Protein AF-A0A850QMY8-F1 (afdb_monomer_lite)

Sequence (84 aa):
MDLHYGYIKASKWNIQTIMNLSSDDWNIKGTSGLFGKVYMTPKGAPGFKATDVNGIEQSKCYLAYYFTKQNYTIPT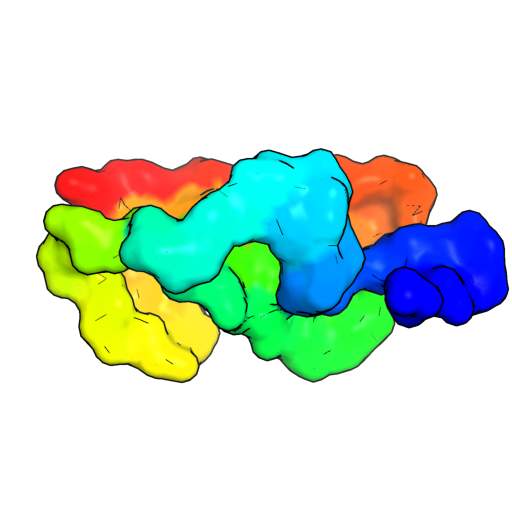YELETDGC

Foldseek 3Di:
DPDDPNADAQDQVSCCVPVVDDPVQWDWDWDDDRFTKIKIAGPPADLPPDPDDVSSVVLQAIWIWTADPVGRRDIDIDGGHPND

Secondary structure (DSSP, 8-state):
--EETTEE---HHHHHHHTT--TTTEEEEEPSSTT--EEEEETTSGGGG--SHHHHHHHT-EEEEE--SS-SSS-EEEEE-TT-

pLDDT: mean 77.18, std 10.98, range [46.78, 91.06]

Radius of gyration: 12.71 Å; chains: 1; bounding box: 32×22×36 Å

Organism: Photobacterium damselae subsp. damselae (NCBI:txid85581)

Structure (mmCIF, N/CA/C/O backbone):
data_AF-A0A850QMY8-F1
#
_entry.id   AF-A0A850QMY8-F1
#
loop_
_atom_site.group_PDB
_atom_site.id
_atom_site.type_symbol
_atom_site.label_atom_id
_atom_site.label_alt_id
_atom_site.label_comp_id
_atom_site.label_asym_id
_atom_site.label_entity_id
_atom_site.label_seq_id
_atom_site.pdbx_PDB_ins_code
_atom_site.Cartn_x
_atom_site.Cartn_y
_atom_site.Cartn_z
_atom_site.occupancy
_atom_site.B_iso_or_equiv
_atom_site.auth_seq_id
_atom_site.auth_comp_id
_atom_site.auth_asym_id
_atom_site.auth_atom_id
_atom_site.pdbx_PDB_model_num
ATOM 1 N N . MET A 1 1 ? -4.080 -3.040 -17.004 1.00 46.78 1 MET A N 1
ATOM 2 C CA . MET A 1 1 ? -2.765 -3.219 -16.355 1.00 46.78 1 MET A CA 1
ATOM 3 C C . MET A 1 1 ? -1.926 -2.016 -16.736 1.00 46.78 1 MET A C 1
ATOM 5 O O . MET A 1 1 ? -1.667 -1.843 -17.920 1.00 46.78 1 MET A O 1
ATOM 9 N N . ASP A 1 2 ? -1.582 -1.152 -15.781 1.00 52.59 2 ASP A N 1
ATOM 10 C CA . ASP A 1 2 ? -0.731 0.012 -16.063 1.00 52.59 2 ASP A CA 1
ATOM 11 C C . ASP A 1 2 ? 0.733 -0.436 -16.059 1.00 52.59 2 ASP A C 1
ATOM 13 O O . ASP A 1 2 ? 1.417 -0.397 -15.032 1.00 52.59 2 ASP A O 1
ATOM 17 N N . LEU A 1 3 ? 1.179 -0.925 -17.216 1.00 49.03 3 LEU A N 1
ATOM 18 C CA . LEU A 1 3 ? 2.581 -1.155 -17.546 1.00 49.03 3 LEU A CA 1
ATOM 19 C C . LEU A 1 3 ? 3.161 0.160 -18.067 1.00 49.03 3 LEU A C 1
ATOM 21 O O . LEU A 1 3 ? 2.663 0.738 -19.033 1.00 49.03 3 LEU A O 1
ATOM 25 N N . HIS A 1 4 ? 4.220 0.650 -17.434 1.00 54.94 4 HIS A N 1
ATOM 26 C CA . HIS A 1 4 ? 4.969 1.795 -17.941 1.00 54.94 4 HIS A CA 1
ATOM 27 C C . HIS A 1 4 ? 6.418 1.376 -18.101 1.00 54.94 4 HIS A C 1
ATOM 29 O O . HIS A 1 4 ? 7.033 0.948 -17.133 1.00 54.94 4 HIS A O 1
ATOM 35 N N . TYR A 1 5 ? 6.941 1.476 -19.326 1.00 56.09 5 TYR A N 1
ATOM 36 C CA . TYR A 1 5 ? 8.365 1.308 -19.635 1.00 56.09 5 TYR A CA 1
ATOM 37 C C . TYR A 1 5 ? 9.035 0.079 -18.981 1.00 56.09 5 TYR A C 1
ATOM 39 O O . TYR A 1 5 ? 10.143 0.171 -18.463 1.00 56.09 5 TYR A O 1
ATOM 47 N N . GLY A 1 6 ? 8.364 -1.079 -19.003 1.00 55.47 6 GLY A N 1
ATOM 48 C CA . GLY A 1 6 ? 8.942 -2.348 -18.543 1.00 55.47 6 GLY A CA 1
ATOM 49 C C . GLY A 1 6 ? 8.912 -2.599 -17.031 1.00 55.47 6 GLY A C 1
ATOM 50 O O . GLY A 1 6 ? 9.481 -3.593 -16.593 1.00 55.47 6 GLY A O 1
ATOM 51 N N . TYR A 1 7 ? 8.237 -1.764 -16.233 1.00 58.50 7 TYR A N 1
ATOM 52 C CA . TYR A 1 7 ? 8.030 -2.010 -14.800 1.00 58.50 7 TYR A CA 1
ATOM 53 C C . TYR A 1 7 ? 6.550 -1.925 -14.393 1.00 58.50 7 TYR A C 1
ATOM 55 O O . TYR A 1 7 ? 5.727 -1.248 -15.022 1.00 58.50 7 TYR A O 1
ATOM 63 N N . ILE A 1 8 ? 6.208 -2.656 -13.327 1.00 63.38 8 ILE A N 1
ATOM 64 C CA . ILE A 1 8 ? 4.877 -2.663 -12.712 1.00 63.38 8 ILE A CA 1
ATOM 65 C C . ILE A 1 8 ? 4.780 -1.442 -11.798 1.00 63.38 8 ILE A C 1
ATOM 67 O O . ILE A 1 8 ? 5.586 -1.276 -10.891 1.00 63.38 8 ILE A O 1
ATOM 71 N N . LYS A 1 9 ? 3.783 -0.579 -12.007 1.00 66.44 9 LYS A N 1
ATOM 72 C CA . LYS A 1 9 ? 3.496 0.511 -11.062 1.00 66.44 9 LYS A CA 1
ATOM 73 C C . LYS A 1 9 ? 2.815 -0.036 -9.806 1.00 66.44 9 LYS A C 1
ATOM 75 O O . LYS A 1 9 ? 1.926 -0.881 -9.918 1.00 66.44 9 LYS A O 1
ATOM 80 N N . ALA A 1 10 ? 3.140 0.516 -8.638 1.00 65.12 10 ALA A N 1
ATOM 81 C CA . ALA A 1 10 ? 2.367 0.334 -7.407 1.00 65.12 10 ALA A CA 1
ATOM 82 C C . ALA A 1 10 ? 1.041 1.108 -7.491 1.00 65.12 10 ALA A C 1
ATOM 84 O O . ALA A 1 10 ? 0.812 2.088 -6.796 1.00 65.12 10 ALA A O 1
ATOM 85 N N . SER A 1 11 ? 0.170 0.719 -8.419 1.00 69.31 11 SER A N 1
ATOM 86 C CA . SER A 1 11 ? -1.183 1.254 -8.517 1.00 69.31 11 SER A CA 1
ATOM 87 C C . SER A 1 11 ? -2.157 0.319 -7.808 1.00 69.31 11 SER A C 1
ATOM 89 O O . SER A 1 11 ? -1.953 -0.896 -7.765 1.00 69.31 11 SER A O 1
ATOM 91 N N . LYS A 1 12 ? -3.262 0.877 -7.298 1.00 68.69 12 LYS A N 1
ATOM 92 C CA . LYS A 1 12 ? -4.366 0.098 -6.712 1.00 68.69 12 LYS A CA 1
ATOM 93 C C . LYS A 1 12 ? -4.803 -1.053 -7.628 1.00 68.69 12 LYS A C 1
ATOM 95 O O . LYS A 1 12 ? -4.981 -2.168 -7.156 1.00 68.69 12 LYS A O 1
ATOM 100 N N . TRP A 1 13 ? -4.915 -0.786 -8.931 1.00 68.19 13 TRP A N 1
ATOM 101 C CA . TRP A 1 13 ? -5.317 -1.780 -9.925 1.00 68.19 13 TRP A CA 1
ATOM 102 C C . TRP A 1 13 ? -4.333 -2.950 -10.028 1.00 68.19 13 TRP A C 1
ATOM 104 O O . TRP A 1 13 ? -4.737 -4.114 -9.990 1.00 68.19 13 TRP A O 1
ATOM 114 N N . ASN A 1 14 ? -3.034 -2.649 -10.140 1.00 68.75 14 ASN A N 1
ATOM 115 C CA . ASN A 1 14 ? -2.006 -3.684 -10.230 1.00 68.75 14 ASN A CA 1
ATOM 116 C C . ASN A 1 14 ? -1.992 -4.531 -8.955 1.00 68.75 14 ASN A C 1
ATOM 118 O O . ASN A 1 14 ? -1.878 -5.748 -9.039 1.00 68.75 14 ASN A O 1
ATOM 122 N N . ILE A 1 15 ? -2.208 -3.913 -7.794 1.00 72.62 15 ILE A N 1
ATOM 123 C CA . ILE A 1 15 ? -2.217 -4.626 -6.521 1.00 72.62 15 ILE A CA 1
ATOM 124 C C . ILE A 1 15 ? -3.418 -5.536 -6.328 1.00 72.62 15 ILE A C 1
ATOM 126 O O . ILE A 1 15 ? -3.241 -6.692 -5.949 1.00 72.62 15 ILE A O 1
ATOM 130 N N . GLN A 1 16 ? -4.615 -5.057 -6.654 1.00 68.19 16 GLN A N 1
ATOM 131 C CA . GLN A 1 16 ? -5.818 -5.889 -6.631 1.00 68.19 16 GLN A CA 1
ATOM 132 C C . GLN A 1 16 ? -5.663 -7.126 -7.522 1.00 68.19 16 GLN A C 1
ATOM 134 O O . GLN A 1 16 ? -6.092 -8.211 -7.147 1.00 68.19 16 GLN A O 1
ATOM 139 N N . THR A 1 17 ? -4.993 -6.966 -8.666 1.00 66.75 17 THR A N 1
ATOM 140 C CA . THR A 1 17 ? -4.769 -8.053 -9.623 1.00 66.75 17 THR A CA 1
ATOM 141 C C . THR A 1 17 ? -3.661 -9.015 -9.172 1.00 66.75 17 THR A C 1
ATOM 143 O O . THR A 1 17 ? -3.822 -10.223 -9.296 1.00 66.75 17 TH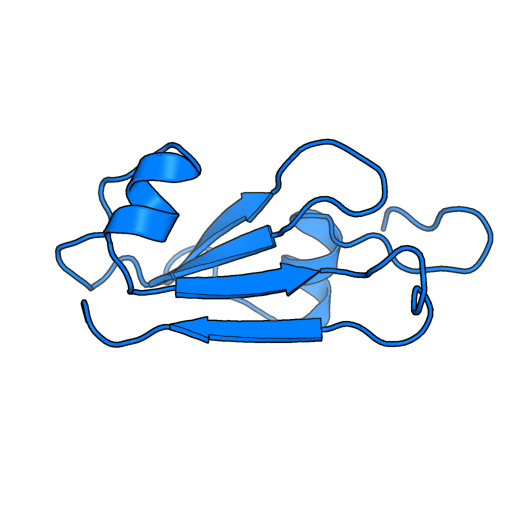R A O 1
ATOM 146 N N . ILE A 1 18 ? -2.535 -8.506 -8.654 1.00 70.94 18 ILE A N 1
ATOM 147 C CA . ILE A 1 18 ? -1.357 -9.324 -8.303 1.00 70.94 18 ILE A CA 1
ATOM 148 C C . ILE A 1 18 ? -1.559 -10.078 -6.987 1.00 70.94 18 ILE A C 1
ATOM 150 O O . ILE A 1 18 ? -1.176 -11.239 -6.889 1.00 70.94 18 ILE A O 1
ATOM 154 N N . MET A 1 19 ? -2.143 -9.430 -5.977 1.00 69.06 19 MET A N 1
ATOM 155 C CA . MET A 1 19 ? -2.287 -10.016 -4.639 1.00 69.06 19 MET A CA 1
ATOM 156 C C . MET A 1 19 ? -3.638 -10.695 -4.400 1.00 69.06 19 MET A C 1
ATOM 158 O O . MET A 1 19 ? -3.864 -11.193 -3.302 1.00 69.06 19 MET A O 1
ATOM 162 N N . ASN A 1 20 ? -4.523 -10.736 -5.406 1.00 73.00 20 ASN A N 1
ATOM 163 C CA . ASN A 1 20 ? -5.865 -11.322 -5.311 1.00 73.00 20 ASN A CA 1
ATOM 164 C C . ASN A 1 20 ? -6.621 -10.870 -4.044 1.00 73.00 20 ASN A C 1
ATOM 166 O O . ASN A 1 20 ? -7.141 -11.678 -3.274 1.00 73.00 20 ASN A O 1
ATOM 170 N N . LEU A 1 21 ? -6.622 -9.559 -3.792 1.00 73.19 21 LEU A N 1
ATOM 171 C CA . LEU A 1 21 ? -7.265 -8.986 -2.613 1.00 73.19 21 LEU A CA 1
ATOM 172 C C . LEU A 1 21 ? -8.739 -8.710 -2.896 1.00 73.19 21 LEU A C 1
ATOM 174 O O . LEU A 1 21 ? -9.076 -7.919 -3.780 1.00 73.19 21 LEU A O 1
ATOM 178 N N . SER A 1 22 ? -9.602 -9.329 -2.094 1.00 76.25 22 SER A N 1
ATOM 179 C CA . 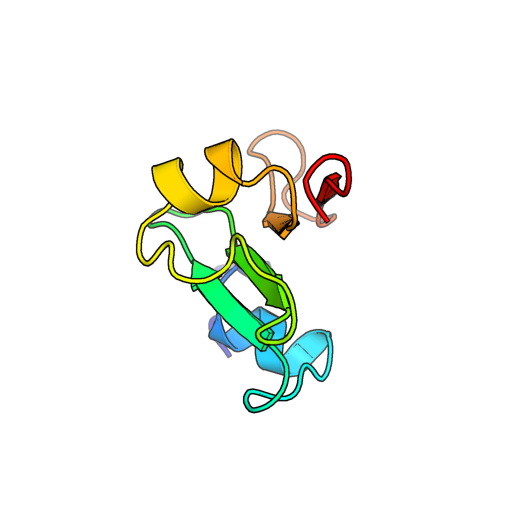SER A 1 22 ? -11.038 -9.064 -2.084 1.00 76.25 22 SER A CA 1
ATOM 180 C C . SER A 1 22 ? -11.308 -7.597 -1.747 1.00 76.25 22 SER A C 1
ATOM 182 O O . SER A 1 22 ? -10.849 -7.075 -0.726 1.00 76.25 22 SER A O 1
ATOM 184 N N . SER A 1 23 ? -12.088 -6.925 -2.597 1.00 75.50 23 SER A N 1
ATOM 185 C CA . SER A 1 23 ? -12.578 -5.573 -2.319 1.00 75.50 23 SER A CA 1
ATOM 186 C C . SER A 1 23 ? -13.554 -5.528 -1.152 1.00 75.50 23 SER A C 1
ATOM 188 O O . SER A 1 23 ? -13.834 -4.435 -0.660 1.00 75.50 23 SER A O 1
ATOM 190 N N . ASP A 1 24 ? -14.084 -6.674 -0.727 1.00 81.25 24 ASP A N 1
ATOM 191 C CA . ASP A 1 24 ? -15.041 -6.764 0.369 1.00 81.25 24 ASP A CA 1
ATOM 192 C C . ASP A 1 24 ? -14.325 -6.721 1.716 1.00 81.25 24 ASP A C 1
ATOM 194 O O . ASP A 1 24 ? -14.786 -6.011 2.608 1.00 81.25 24 ASP A O 1
ATOM 198 N N . ASP A 1 25 ? -13.140 -7.328 1.804 1.00 80.88 25 ASP A N 1
ATOM 199 C CA . ASP A 1 25 ? -12.373 -7.456 3.048 1.00 80.88 25 ASP A CA 1
ATOM 200 C C . ASP A 1 25 ? -11.368 -6.315 3.261 1.00 80.88 25 ASP A C 1
ATOM 202 O O . ASP A 1 25 ? -11.027 -5.985 4.399 1.00 80.88 25 ASP A O 1
ATOM 206 N N . TRP A 1 26 ? -10.916 -5.672 2.178 1.00 83.12 26 TRP A N 1
ATOM 207 C CA . TRP A 1 26 ? -9.827 -4.693 2.220 1.00 83.12 26 TRP A CA 1
ATOM 208 C C . TRP A 1 26 ? -10.225 -3.334 1.653 1.00 83.12 26 TRP A C 1
ATOM 210 O O . TRP A 1 26 ? -10.788 -3.207 0.563 1.00 83.12 26 TRP A O 1
ATOM 220 N N . ASN A 1 27 ? -9.851 -2.283 2.373 1.00 84.56 27 ASN A N 1
ATOM 221 C CA . ASN A 1 27 ? -9.761 -0.936 1.836 1.00 84.56 27 ASN A CA 1
ATOM 222 C C . ASN A 1 27 ? -8.394 -0.774 1.161 1.00 84.56 27 ASN A C 1
ATOM 224 O O . ASN A 1 27 ? -7.366 -1.116 1.737 1.00 84.56 27 ASN A O 1
ATOM 228 N N . ILE A 1 28 ? -8.376 -0.262 -0.073 1.00 84.88 28 ILE A N 1
ATOM 229 C CA . ILE A 1 28 ? -7.137 -0.074 -0.843 1.00 84.88 28 ILE A CA 1
ATOM 230 C C . ILE A 1 28 ? -7.053 1.372 -1.318 1.00 84.88 28 ILE A C 1
ATOM 232 O O . ILE A 1 28 ? -7.932 1.843 -2.060 1.00 84.88 28 ILE A O 1
ATOM 236 N N . LYS A 1 29 ? -5.976 2.055 -0.922 1.00 85.44 29 LYS A N 1
ATOM 237 C CA . LYS A 1 29 ? -5.710 3.465 -1.216 1.00 85.44 29 LYS A CA 1
ATOM 238 C C . LYS A 1 29 ? -4.302 3.633 -1.783 1.00 85.44 29 LYS A C 1
ATOM 240 O O . LYS A 1 29 ? -3.322 3.395 -1.093 1.00 85.44 29 LYS A O 1
ATOM 245 N N . GLY A 1 30 ? -4.205 4.071 -3.036 1.00 83.38 30 GLY A N 1
ATOM 246 C CA . GLY A 1 30 ? -2.935 4.470 -3.648 1.00 83.38 30 GLY A CA 1
ATOM 247 C C . GLY A 1 30 ? -2.671 5.964 -3.478 1.00 83.38 30 GLY A C 1
ATOM 248 O O . GLY A 1 30 ? -3.609 6.763 -3.550 1.00 83.38 30 GLY A O 1
ATOM 249 N N . THR A 1 31 ? -1.410 6.340 -3.290 1.00 83.50 31 THR A N 1
ATOM 250 C CA . THR A 1 31 ? -0.950 7.728 -3.396 1.00 83.50 31 THR A CA 1
ATOM 251 C C . THR A 1 31 ? -0.522 8.055 -4.825 1.00 83.50 31 THR A C 1
ATOM 253 O O . THR A 1 31 ? -0.312 7.169 -5.655 1.00 83.5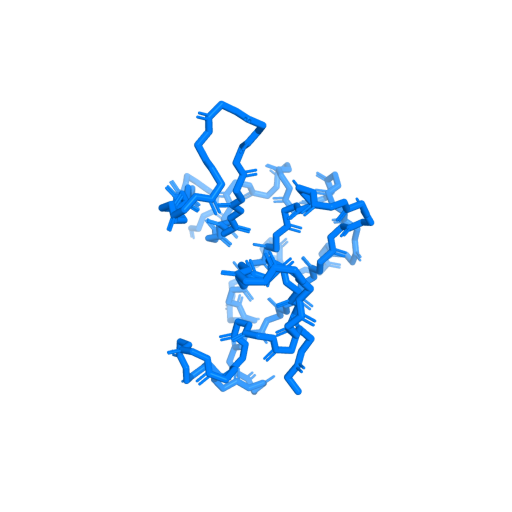0 31 THR A O 1
ATOM 256 N N . SER A 1 32 ? -0.461 9.345 -5.151 1.00 79.31 32 SER A N 1
ATOM 257 C CA . SER A 1 32 ? -0.041 9.804 -6.473 1.00 79.31 32 SER A CA 1
ATOM 258 C C . SER A 1 32 ? 1.476 9.685 -6.659 1.00 79.31 32 SER A C 1
ATOM 260 O O . SER A 1 32 ? 2.253 9.712 -5.706 1.00 79.31 32 SER A O 1
ATOM 262 N N . GLY A 1 33 ? 1.902 9.595 -7.921 1.00 75.44 33 GLY A N 1
ATOM 263 C CA . GLY A 1 33 ? 3.314 9.565 -8.303 1.00 75.44 33 GLY A CA 1
ATOM 264 C C . GLY A 1 33 ? 3.816 8.184 -8.724 1.00 75.44 33 GLY A C 1
ATOM 265 O O . GLY A 1 33 ? 3.171 7.162 -8.512 1.00 75.44 33 GLY A O 1
ATOM 266 N N . LEU A 1 34 ? 4.990 8.165 -9.361 1.00 72.31 34 LEU A N 1
ATOM 267 C CA . LEU A 1 34 ? 5.580 6.947 -9.931 1.00 72.31 34 LEU A CA 1
ATOM 268 C C . LEU A 1 34 ? 5.928 5.890 -8.870 1.00 72.31 34 LEU A C 1
ATOM 270 O O . LEU A 1 34 ? 5.839 4.696 -9.133 1.00 72.31 34 LEU A O 1
ATOM 274 N N . PHE A 1 35 ? 6.287 6.359 -7.676 1.00 77.88 35 PHE A N 1
ATOM 275 C CA . PHE A 1 35 ? 6.679 5.565 -6.510 1.00 77.88 35 PHE A CA 1
ATOM 276 C C . PHE A 1 35 ? 5.666 5.719 -5.369 1.00 77.88 35 PHE A C 1
ATOM 278 O O . PHE A 1 35 ? 6.026 5.638 -4.197 1.00 77.88 35 PHE A O 1
ATOM 285 N N . GLY A 1 36 ? 4.411 6.028 -5.715 1.00 79.56 36 GLY A N 1
ATOM 286 C CA . GLY A 1 36 ? 3.334 6.156 -4.743 1.00 79.56 36 GLY A CA 1
ATOM 287 C C . GLY A 1 36 ? 3.142 4.856 -3.962 1.00 79.56 36 GLY A C 1
ATOM 288 O O . GLY A 1 36 ? 3.251 3.762 -4.521 1.00 79.56 36 GLY A O 1
ATOM 289 N N . LYS A 1 37 ? 2.868 4.984 -2.662 1.00 87.44 37 LYS A N 1
ATOM 290 C CA . LYS A 1 37 ? 2.525 3.857 -1.799 1.00 87.44 37 LYS A CA 1
ATOM 291 C C . LYS A 1 37 ? 1.075 3.452 -2.023 1.00 87.44 37 LYS A C 1
ATOM 293 O O . LYS A 1 37 ? 0.195 4.296 -2.193 1.00 87.44 37 LYS A O 1
ATOM 298 N N . VAL A 1 38 ? 0.821 2.152 -1.987 1.00 87.56 38 VAL A N 1
ATOM 299 C CA . VAL A 1 38 ? -0.523 1.586 -1.903 1.00 87.56 38 VAL A CA 1
ATOM 300 C C . VAL A 1 38 ? -0.704 1.029 -0.511 1.00 87.56 38 VAL A C 1
ATOM 302 O O . VAL A 1 38 ? -0.027 0.078 -0.146 1.00 87.56 38 VAL A O 1
ATOM 305 N N . TYR A 1 39 ? -1.629 1.605 0.241 1.00 88.12 39 TYR A N 1
ATOM 306 C CA . TYR A 1 39 ? -2.027 1.116 1.550 1.00 88.12 39 TYR A CA 1
ATOM 307 C C . TYR A 1 39 ? -3.216 0.174 1.408 1.00 88.12 39 TYR A C 1
ATOM 309 O O . TYR A 1 39 ? -4.150 0.438 0.641 1.00 88.12 39 TYR A O 1
ATOM 317 N N . MET A 1 40 ? -3.172 -0.912 2.164 1.00 87.00 40 MET A N 1
ATOM 318 C CA . MET A 1 40 ? -4.192 -1.941 2.272 1.00 87.00 40 MET A CA 1
ATOM 319 C C . MET A 1 40 ? -4.542 -2.098 3.738 1.00 87.00 40 MET A C 1
ATOM 321 O O . MET A 1 40 ? -3.673 -2.309 4.582 1.00 87.00 40 MET A O 1
ATOM 325 N N . THR A 1 41 ? -5.821 -1.964 4.032 1.00 87.31 41 THR A N 1
ATOM 326 C CA . THR A 1 41 ? -6.307 -1.827 5.393 1.00 87.31 41 THR A CA 1
ATOM 327 C C . THR A 1 41 ? -7.531 -2.745 5.586 1.00 87.31 41 THR A C 1
ATOM 329 O O . THR A 1 41 ? -8.503 -2.591 4.840 1.00 87.31 41 THR A O 1
ATOM 332 N N . PRO A 1 42 ? -7.518 -3.746 6.499 1.00 81.81 42 PRO A N 1
ATOM 333 C CA . PRO A 1 42 ? -8.653 -4.663 6.668 1.00 81.81 42 PRO A CA 1
ATOM 334 C C . PRO A 1 42 ? -9.898 -3.946 7.203 1.00 81.81 42 PRO A C 1
ATOM 336 O O . PRO A 1 42 ? -9.872 -3.339 8.268 1.00 81.81 42 PRO A O 1
ATOM 339 N N . LYS A 1 43 ? -11.042 -4.060 6.520 1.00 81.38 43 LYS A N 1
ATOM 340 C CA . LYS A 1 43 ? -12.2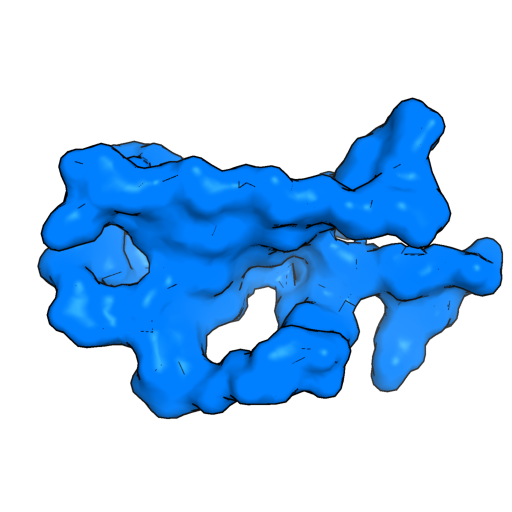79 -3.356 6.918 1.00 81.38 43 LYS A CA 1
ATOM 341 C C . LYS A 1 43 ? -12.825 -3.765 8.288 1.00 81.38 43 LYS A C 1
ATOM 343 O O . LYS A 1 43 ? -13.626 -3.031 8.860 1.00 81.38 43 LYS A O 1
ATOM 348 N N . GLY A 1 44 ? -12.434 -4.939 8.781 1.00 76.50 44 GLY A N 1
ATOM 349 C CA . GLY A 1 44 ? -12.929 -5.509 10.033 1.00 76.50 44 GLY A CA 1
ATOM 350 C C . GLY A 1 44 ? -12.346 -4.896 11.306 1.00 76.50 44 GLY A C 1
ATOM 351 O O . GLY A 1 44 ? -12.865 -5.185 12.380 1.00 76.50 44 GLY A O 1
ATOM 352 N N . ALA A 1 45 ? -11.299 -4.073 11.224 1.00 69.38 45 ALA A N 1
ATOM 353 C CA . ALA A 1 45 ? -10.651 -3.538 12.416 1.00 69.38 45 ALA A CA 1
ATOM 354 C C . ALA A 1 45 ? -11.091 -2.080 12.736 1.00 69.38 45 ALA A C 1
ATOM 356 O O . ALA A 1 45 ? -11.658 -1.391 11.882 1.00 69.38 45 ALA A O 1
ATOM 357 N N . PRO A 1 46 ? -10.898 -1.572 13.971 1.00 57.81 46 PRO A N 1
ATOM 358 C CA . PRO A 1 46 ? -11.522 -0.319 14.434 1.00 57.81 46 PRO A CA 1
ATOM 359 C C . PRO A 1 46 ? -10.897 0.979 13.879 1.00 57.81 46 PRO A C 1
ATOM 361 O O . PRO A 1 46 ? -11.612 1.960 13.669 1.00 57.81 46 PRO A O 1
ATOM 364 N N . GLY A 1 47 ? -9.588 0.994 13.591 1.00 58.69 47 GLY A N 1
ATOM 365 C CA . GLY A 1 47 ? -8.839 2.147 13.047 1.00 58.69 47 GLY A CA 1
ATOM 366 C C . GLY A 1 47 ? -9.153 2.543 11.588 1.00 58.69 47 GLY A C 1
ATOM 367 O O . GLY A 1 47 ? -8.542 3.45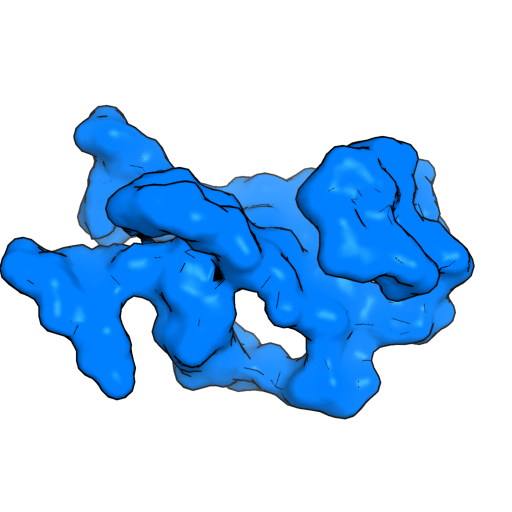4 11.037 1.00 58.69 47 GLY A O 1
ATOM 368 N N . PHE A 1 48 ? -10.124 1.889 10.947 1.00 61.84 48 PHE A N 1
ATOM 369 C CA . PHE A 1 48 ? -10.221 1.752 9.486 1.00 61.84 48 PHE A CA 1
ATOM 370 C C . PHE A 1 48 ? -11.169 2.720 8.790 1.00 61.84 48 PHE A C 1
ATOM 372 O O . PHE A 1 48 ? -11.371 2.643 7.577 1.00 61.84 48 PHE A O 1
ATOM 379 N N . LYS A 1 49 ? -11.741 3.659 9.547 1.00 63.31 49 LYS A N 1
ATOM 380 C CA . LYS A 1 49 ? -12.538 4.761 8.989 1.00 63.31 49 LYS A CA 1
ATOM 381 C C . LYS A 1 49 ? -11.674 5.859 8.363 1.00 63.31 49 LYS A C 1
ATOM 383 O O . LYS A 1 49 ? -12.224 6.782 7.770 1.00 63.31 49 LYS A O 1
ATOM 388 N N . ALA A 1 50 ? -10.349 5.773 8.484 1.00 71.38 50 ALA A N 1
ATOM 389 C CA . ALA A 1 50 ? -9.432 6.704 7.848 1.00 71.38 50 ALA A CA 1
ATOM 390 C C . ALA A 1 50 ? -9.528 6.607 6.316 1.00 71.38 50 ALA A C 1
ATOM 392 O O . ALA A 1 50 ? -9.210 5.587 5.706 1.00 71.38 50 ALA A O 1
ATOM 393 N N . THR A 1 51 ? -9.978 7.690 5.684 1.00 71.94 51 THR A N 1
ATOM 394 C CA . THR A 1 51 ? -10.141 7.787 4.222 1.00 71.94 51 THR A CA 1
ATOM 395 C C . THR A 1 51 ? -8.940 8.424 3.514 1.00 71.94 51 THR A C 1
ATOM 397 O O . THR A 1 51 ? -8.864 8.429 2.274 1.00 71.94 51 THR A O 1
ATOM 400 N N . ASP A 1 52 ? -8.010 8.973 4.295 1.00 84.38 52 ASP A N 1
ATOM 401 C CA . ASP A 1 52 ? -6.779 9.619 3.854 1.00 84.38 52 ASP A CA 1
ATOM 402 C C . ASP A 1 52 ? -5.529 8.899 4.388 1.00 84.38 52 ASP A C 1
ATOM 404 O O . ASP A 1 52 ? -5.601 8.053 5.275 1.00 84.38 52 ASP A O 1
ATOM 408 N N . VAL A 1 53 ? -4.380 9.214 3.787 1.00 86.25 53 VAL A N 1
ATOM 409 C CA . VAL A 1 53 ? -3.097 8.552 4.069 1.00 86.25 53 VAL A CA 1
ATOM 410 C C . VAL A 1 53 ? -2.634 8.800 5.501 1.00 86.25 53 VAL A C 1
ATOM 412 O O . VAL A 1 53 ? -2.180 7.867 6.152 1.00 86.25 53 VAL A O 1
ATOM 415 N N . ASN A 1 54 ? -2.795 10.024 6.006 1.00 87.69 54 ASN A N 1
ATOM 416 C CA . ASN A 1 54 ? -2.347 10.376 7.351 1.00 87.69 54 ASN A CA 1
ATOM 417 C C . ASN A 1 54 ? -3.114 9.580 8.408 1.00 87.69 54 ASN A C 1
ATOM 419 O O . ASN A 1 54 ? -2.506 9.051 9.332 1.00 87.69 54 ASN A O 1
ATOM 423 N N . GLY A 1 55 ? -4.433 9.458 8.261 1.00 86.25 55 GLY A N 1
ATOM 424 C CA . GLY A 1 55 ? -5.248 8.652 9.162 1.00 86.25 55 GLY A CA 1
ATOM 425 C C . GLY A 1 55 ? -4.890 7.165 9.097 1.00 86.25 55 GLY A C 1
ATOM 426 O O . GLY A 1 55 ? -4.887 6.498 10.128 1.00 86.25 55 GLY A O 1
ATOM 427 N N . ILE A 1 56 ? -4.538 6.648 7.912 1.00 87.19 56 ILE A N 1
ATOM 428 C CA . ILE A 1 56 ? -4.072 5.262 7.760 1.00 87.19 56 ILE A CA 1
ATOM 429 C C . ILE A 1 56 ? -2.743 5.062 8.498 1.00 87.19 56 ILE A C 1
ATOM 431 O O . ILE A 1 56 ? -2.630 4.133 9.293 1.00 87.19 56 ILE A O 1
ATOM 435 N N . GLU A 1 57 ? -1.757 5.935 8.299 1.00 88.38 57 GLU A N 1
ATOM 436 C CA . GLU A 1 57 ? -0.456 5.816 8.970 1.00 88.38 57 GLU A CA 1
ATOM 437 C C . GLU A 1 57 ? -0.574 5.978 10.493 1.00 88.38 57 GLU A C 1
ATOM 439 O O . GLU A 1 57 ? 0.035 5.218 11.244 1.00 88.38 57 GLU A O 1
ATOM 444 N N . GLN A 1 58 ? -1.423 6.900 10.960 1.00 87.56 58 GLN A N 1
ATOM 445 C CA . GLN A 1 58 ? -1.717 7.082 12.386 1.00 87.56 58 GLN A CA 1
ATOM 446 C C . GLN A 1 58 ? -2.429 5.880 13.010 1.00 87.56 58 GLN A C 1
ATOM 448 O O . GLN A 1 58 ? -2.250 5.629 14.200 1.00 87.56 58 GLN A O 1
ATOM 453 N N . SER A 1 59 ? -3.220 5.137 12.228 1.00 85.81 59 SER A N 1
ATOM 454 C CA . SER A 1 59 ? -3.904 3.938 12.720 1.00 85.81 59 SER A CA 1
ATOM 455 C C . SER A 1 59 ? -2.943 2.809 13.076 1.00 85.81 59 SER A C 1
ATOM 457 O O . SER A 1 59 ? -3.347 1.912 13.803 1.00 85.81 59 SER A O 1
ATOM 459 N N . LYS A 1 60 ? -1.706 2.829 12.551 1.00 88.25 60 LYS A N 1
ATOM 460 C CA . LYS A 1 60 ? -0.717 1.752 12.708 1.00 88.25 60 LYS A CA 1
ATOM 461 C C . LYS A 1 60 ? -1.283 0.345 12.448 1.00 88.25 60 LYS A C 1
ATOM 463 O O . LYS A 1 60 ? -0.918 -0.619 13.113 1.00 88.25 60 LYS A O 1
ATOM 468 N N . CYS A 1 61 ? -2.215 0.226 11.510 1.00 86.75 61 CYS A N 1
ATOM 469 C CA . CYS A 1 61 ? -2.821 -1.052 11.167 1.00 86.75 61 CYS A CA 1
ATOM 470 C C . CYS A 1 61 ? -3.032 -1.118 9.652 1.00 86.75 61 CYS A C 1
ATOM 472 O O . CYS A 1 61 ? -4.108 -0.822 9.128 1.00 86.75 61 CYS A O 1
ATOM 474 N N . TYR A 1 62 ? -1.962 -1.428 8.921 1.00 88.44 62 TYR A N 1
ATOM 475 C CA . TYR A 1 62 ? -1.961 -1.450 7.461 1.00 88.44 62 TYR A CA 1
ATOM 476 C C . TYR A 1 62 ? -0.849 -2.332 6.888 1.00 88.44 62 TYR A C 1
ATOM 478 O O . TYR A 1 62 ? 0.198 -2.548 7.490 1.00 88.44 62 TYR A O 1
ATOM 486 N N . LEU A 1 63 ? -1.060 -2.784 5.655 1.00 88.25 63 LEU A N 1
ATOM 487 C CA . LEU A 1 63 ? -0.011 -3.281 4.776 1.00 88.25 63 LEU A CA 1
ATOM 488 C C . LEU A 1 63 ? 0.206 -2.240 3.676 1.00 88.25 63 LEU A C 1
ATOM 490 O O . LEU A 1 63 ? -0.742 -1.836 3.008 1.00 88.25 63 LEU A O 1
ATOM 494 N N . ALA A 1 64 ? 1.437 -1.800 3.465 1.00 89.75 64 ALA A N 1
ATOM 495 C CA . ALA A 1 64 ? 1.808 -0.917 2.373 1.00 89.75 64 ALA A CA 1
ATOM 496 C C . ALA A 1 64 ? 2.639 -1.665 1.326 1.00 89.75 64 ALA A C 1
ATOM 498 O O . ALA A 1 64 ? 3.467 -2.514 1.645 1.00 89.75 64 ALA A O 1
ATOM 499 N N . TYR A 1 65 ? 2.408 -1.325 0.062 1.00 87.50 65 TYR A N 1
ATOM 500 C CA . TYR A 1 65 ? 3.128 -1.835 -1.097 1.00 87.50 65 TYR A CA 1
ATOM 501 C C . TYR A 1 65 ? 3.634 -0.678 -1.947 1.00 87.50 65 TYR A C 1
ATOM 503 O O . TYR A 1 65 ? 2.854 0.206 -2.316 1.00 87.50 65 TYR A O 1
ATOM 511 N N . TYR A 1 66 ? 4.919 -0.681 -2.292 1.00 87.75 66 TYR A N 1
ATOM 512 C CA . TYR A 1 66 ? 5.514 0.385 -3.096 1.00 87.75 66 TYR A CA 1
ATOM 513 C C . TYR A 1 66 ? 6.826 -0.023 -3.765 1.00 87.75 66 TYR A C 1
ATOM 515 O O . TYR A 1 66 ? 7.367 -1.098 -3.528 1.00 87.75 66 TYR A O 1
ATOM 523 N N . PHE A 1 67 ? 7.351 0.874 -4.595 1.00 84.94 67 PHE A N 1
ATOM 524 C CA . PHE A 1 67 ? 8.693 0.798 -5.170 1.00 84.94 67 PHE A CA 1
ATOM 525 C C . PHE A 1 67 ? 9.494 2.017 -4.728 1.00 84.94 67 PHE A C 1
ATOM 527 O O . PHE A 1 67 ? 8.917 3.063 -4.429 1.00 84.94 67 PHE A O 1
ATOM 534 N N . THR A 1 68 ? 10.820 1.923 -4.728 1.00 84.50 68 THR A N 1
ATOM 535 C CA . THR A 1 68 ? 11.690 3.070 -4.431 1.00 84.50 68 THR A CA 1
ATOM 536 C C . THR A 1 68 ? 12.433 3.511 -5.685 1.00 84.50 68 THR A C 1
ATOM 538 O O . THR A 1 68 ? 12.592 2.743 -6.632 1.00 84.50 68 THR A O 1
ATOM 541 N N . LYS A 1 69 ? 12.938 4.751 -5.700 1.00 82.00 69 LYS A N 1
ATOM 542 C CA . LYS A 1 69 ? 13.796 5.227 -6.800 1.00 82.00 69 LYS A CA 1
ATOM 543 C C . LYS A 1 69 ? 15.059 4.375 -6.944 1.00 82.00 69 LYS A C 1
ATOM 545 O O . LYS A 1 69 ? 15.540 4.175 -8.051 1.00 82.00 69 LYS A O 1
ATOM 550 N N . GLN A 1 70 ? 15.586 3.898 -5.819 1.00 84.44 70 GLN A N 1
ATOM 551 C CA . GLN A 1 70 ? 16.792 3.084 -5.731 1.00 84.44 70 GLN A CA 1
ATOM 552 C C . GLN A 1 70 ? 16.542 1.632 -6.158 1.00 84.44 70 GLN A C 1
ATOM 554 O O . GLN A 1 70 ? 17.452 0.986 -6.666 1.00 84.44 70 GLN A O 1
ATOM 559 N N . ASN A 1 71 ? 15.321 1.125 -5.971 1.00 79.19 71 ASN A N 1
ATOM 560 C CA . ASN A 1 71 ? 14.931 -0.231 -6.333 1.00 79.19 71 ASN A CA 1
ATOM 561 C C . ASN A 1 71 ? 13.481 -0.254 -6.843 1.00 79.19 71 ASN A C 1
ATOM 563 O O . ASN A 1 71 ? 12.526 -0.292 -6.062 1.00 79.19 71 ASN A O 1
ATOM 567 N N . TYR A 1 72 ? 13.340 -0.186 -8.170 1.00 76.31 72 TYR A N 1
ATOM 568 C CA . TYR A 1 72 ? 12.057 -0.143 -8.881 1.00 76.31 72 TYR A CA 1
ATOM 569 C C . TYR A 1 72 ? 11.690 -1.467 -9.567 1.00 76.31 72 TYR A C 1
ATOM 571 O O . TYR A 1 72 ? 10.634 -1.569 -10.186 1.00 76.31 72 TYR A O 1
ATOM 579 N N . THR A 1 73 ? 12.561 -2.474 -9.477 1.00 76.44 73 THR A N 1
ATOM 580 C CA . THR A 1 73 ? 12.329 -3.815 -10.030 1.00 76.44 73 THR A CA 1
ATOM 581 C C . THR A 1 73 ? 11.761 -4.769 -8.986 1.00 76.44 73 THR A C 1
ATOM 583 O O . THR A 1 73 ? 11.030 -5.691 -9.342 1.00 76.44 73 THR A O 1
ATOM 586 N N . ILE A 1 74 ? 12.056 -4.537 -7.703 1.00 81.00 74 ILE A N 1
ATOM 587 C CA . ILE A 1 74 ? 11.580 -5.354 -6.586 1.00 81.00 74 ILE A CA 1
ATOM 588 C C . ILE A 1 74 ? 10.601 -4.525 -5.745 1.00 81.00 74 ILE A C 1
ATOM 590 O O . ILE A 1 74 ? 10.974 -3.447 -5.272 1.00 81.00 74 ILE A O 1
ATOM 594 N N . PRO A 1 75 ? 9.360 -4.996 -5.536 1.00 80.69 75 PRO A N 1
ATOM 595 C CA . PRO A 1 75 ? 8.423 -4.305 -4.667 1.00 80.69 75 PRO A CA 1
ATOM 596 C C . PRO A 1 75 ? 8.835 -4.419 -3.201 1.00 80.69 75 PRO A C 1
ATOM 598 O O . PRO A 1 75 ? 9.372 -5.432 -2.758 1.00 80.69 75 PRO A O 1
ATOM 601 N N . THR A 1 76 ? 8.534 -3.377 -2.437 1.00 87.12 76 THR A N 1
ATOM 602 C CA . THR A 1 76 ? 8.688 -3.341 -0.985 1.00 87.12 76 THR A CA 1
ATOM 603 C C . THR A 1 76 ? 7.329 -3.489 -0.319 1.00 87.12 76 THR A C 1
ATOM 605 O O . THR A 1 76 ? 6.349 -2.879 -0.756 1.00 87.12 76 THR A O 1
ATOM 608 N N . TYR A 1 77 ? 7.302 -4.290 0.743 1.00 88.19 77 TYR A N 1
ATOM 609 C CA . TYR A 1 77 ? 6.152 -4.488 1.612 1.00 88.19 77 TYR A CA 1
ATOM 610 C C . TYR A 1 77 ? 6.489 -3.950 2.999 1.00 88.19 77 TYR A C 1
ATOM 612 O O . TYR A 1 77 ? 7.558 -4.243 3.532 1.00 88.19 77 TYR A O 1
ATOM 620 N N . GLU A 1 78 ? 5.581 -3.176 3.573 1.00 91.06 78 GLU A N 1
ATOM 621 C CA . GLU A 1 78 ? 5.698 -2.610 4.915 1.00 91.06 78 GLU A CA 1
ATOM 622 C C . GLU A 1 78 ? 4.428 -2.977 5.679 1.00 91.06 78 GLU A C 1
ATOM 624 O O . GLU A 1 78 ? 3.334 -2.571 5.294 1.00 91.06 78 GLU A O 1
ATOM 629 N N . LEU A 1 79 ? 4.569 -3.818 6.700 1.00 89.88 79 LEU A N 1
ATOM 630 C CA . LEU A 1 79 ? 3.465 -4.283 7.531 1.00 89.88 79 LEU A CA 1
ATOM 631 C C . LEU A 1 79 ? 3.547 -3.583 8.884 1.00 89.88 79 LEU A C 1
ATOM 633 O O . LEU A 1 79 ? 4.567 -3.682 9.559 1.00 89.88 79 LEU A O 1
ATOM 637 N N . GLU A 1 80 ? 2.460 -2.927 9.266 1.00 90.50 80 GLU A N 1
ATOM 638 C CA . GLU A 1 80 ? 2.301 -2.265 10.553 1.00 90.50 80 GLU A CA 1
ATOM 639 C C . GLU A 1 80 ? 1.028 -2.795 11.216 1.00 90.50 80 GLU A C 1
ATOM 641 O O . GLU A 1 80 ? -0.045 -2.790 10.603 1.00 90.50 80 GLU A O 1
ATOM 646 N N . THR A 1 81 ? 1.161 -3.305 12.440 1.00 88.38 81 THR A N 1
ATOM 647 C CA . THR A 1 81 ? 0.078 -4.006 13.147 1.00 88.38 81 THR A CA 1
ATOM 648 C C . THR A 1 81 ? -0.130 -3.537 14.579 1.00 88.38 81 THR A C 1
ATOM 650 O O . THR A 1 81 ? -1.010 -4.066 15.247 1.00 88.38 81 THR A O 1
ATOM 653 N N . ASP A 1 82 ? 0.644 -2.565 15.066 1.00 86.19 82 ASP A N 1
ATOM 654 C CA . ASP A 1 82 ? 0.565 -2.097 16.455 1.00 86.19 82 ASP A CA 1
ATOM 655 C C . ASP A 1 82 ? -0.814 -1.534 16.847 1.00 86.19 82 ASP A C 1
ATOM 657 O O . ASP A 1 82 ? -1.163 -1.514 18.026 1.00 86.19 82 ASP A O 1
ATOM 661 N N . GLY A 1 83 ? -1.577 -1.013 15.883 1.00 74.94 83 GLY A N 1
ATOM 662 C CA . GLY A 1 83 ? -2.923 -0.471 16.095 1.00 74.94 83 GLY A CA 1
ATOM 663 C C . GLY A 1 83 ? -4.054 -1.378 15.606 1.00 74.94 83 GLY A C 1
ATOM 664 O O . GLY A 1 83 ? -5.201 -0.925 15.518 1.00 74.94 83 GLY A O 1
ATOM 665 N N . CYS A 1 84 ? -3.720 -2.622 15.253 1.00 75.62 84 CYS A N 1
ATOM 666 C CA . CYS A 1 84 ? -4.667 -3.715 15.084 1.00 75.62 84 CYS A CA 1
ATOM 667 C C . CYS A 1 84 ? -4.956 -4.350 16.457 1.00 75.62 84 CYS A C 1
ATOM 669 O O . CYS A 1 84 ? -6.136 -4.679 16.681 1.00 75.62 84 CYS A O 1
#